Protein AF-A0A2D8EVT2-F1 (afdb_monomer_lite)

Secondary structure (DSSP, 8-state):
--EE-HHHHHHHTTS-HHHHHHHHHTS--TT---EEE-TTS-EEEEGGGS-HHHHHHHHHHHHHHHH--HHHHHHH-HHHIIIIIHHHHHHHHHHHHHHHHHHHHHHHHHHHHHHHHHHHHHS-GGG--GGGT-----TTS---SSSSHHHHHHHTSPPP-PPP-

Radius of gyration: 39.81 Å; chains: 1; bounding box: 66×42×107 Å

Sequence (165 aa):
MSLVQPNIIAEALGITSNALRKRRVSGNNKDNLDYIVTSSGRALYKYDSIPPDVRVIVDKITIKRKRQAHDDRMKNDFRYANSLGKYNARRKALIQKEIDKKAKELLEEQKIAKMKLNENRSGSRDNWKENNYVKWVDARTPGNYWKSYSDYEKSKKKKSTEPYY

pLDDT: mean 79.32, std 14.55, range [49.09, 97.38]

Structure (mmCIF, N/CA/C/O backbone):
data_AF-A0A2D8EVT2-F1
#
_entry.id   AF-A0A2D8EVT2-F1
#
loop_
_atom_site.group_PDB
_atom_site.id
_atom_site.type_symbol
_atom_site.label_atom_id
_atom_site.label_alt_id
_atom_site.label_comp_id
_atom_site.label_asym_id
_atom_site.label_entity_id
_atom_site.label_seq_id
_atom_site.pdbx_PDB_ins_code
_atom_site.Cartn_x
_atom_site.Cartn_y
_atom_site.Cartn_z
_atom_site.occupancy
_atom_site.B_iso_or_equiv
_atom_site.auth_seq_id
_atom_site.auth_comp_id
_atom_site.auth_asym_id
_atom_site.auth_atom_id
_atom_site.pdbx_PDB_model_num
ATOM 1 N N . MET A 1 1 ? -22.580 -14.276 6.406 1.00 62.03 1 MET A N 1
ATOM 2 C CA . MET A 1 1 ? -22.469 -13.229 7.446 1.00 62.03 1 MET A CA 1
ATOM 3 C C . MET A 1 1 ? -21.146 -12.505 7.285 1.00 62.03 1 MET A C 1
ATOM 5 O O . MET A 1 1 ? -20.106 -13.149 7.380 1.00 62.03 1 MET A O 1
ATOM 9 N N . SER A 1 2 ? -21.162 -11.201 7.009 1.00 86.31 2 SER A N 1
ATOM 10 C CA . SER A 1 2 ? -19.943 -10.386 7.032 1.00 86.31 2 SER A CA 1
ATOM 11 C C . SER A 1 2 ? -19.624 -9.980 8.474 1.00 86.31 2 SER A C 1
ATOM 13 O O . SER A 1 2 ? -20.501 -9.577 9.243 1.00 86.31 2 SER A O 1
ATOM 15 N N . LEU A 1 3 ? -18.358 -10.144 8.860 1.00 90.69 3 LEU A N 1
ATOM 16 C CA . LEU A 1 3 ? -17.880 -9.879 10.213 1.00 90.69 3 LEU A CA 1
ATOM 17 C C . LEU A 1 3 ? -16.988 -8.641 10.234 1.00 90.69 3 LEU A C 1
ATOM 19 O O . LEU A 1 3 ? -16.092 -8.488 9.402 1.00 90.69 3 LEU A O 1
ATOM 23 N N . VAL A 1 4 ? -17.210 -7.779 11.221 1.00 90.19 4 VAL A N 1
ATOM 24 C CA . VAL A 1 4 ? -16.481 -6.525 11.408 1.00 90.19 4 VAL A CA 1
ATOM 25 C C . VAL A 1 4 ? -15.577 -6.628 12.630 1.00 90.19 4 VAL A C 1
ATOM 27 O O . VAL A 1 4 ? -15.952 -7.145 13.686 1.00 90.19 4 VAL A O 1
ATOM 30 N N . GLN A 1 5 ? -14.356 -6.116 12.487 1.00 91.44 5 GLN A N 1
ATOM 31 C CA . GLN A 1 5 ? -13.382 -6.095 13.571 1.00 91.44 5 GLN A CA 1
ATOM 32 C C . GLN A 1 5 ? -13.781 -5.100 14.674 1.00 91.44 5 GLN A C 1
ATOM 34 O O . GLN A 1 5 ? -14.269 -4.007 14.375 1.00 91.44 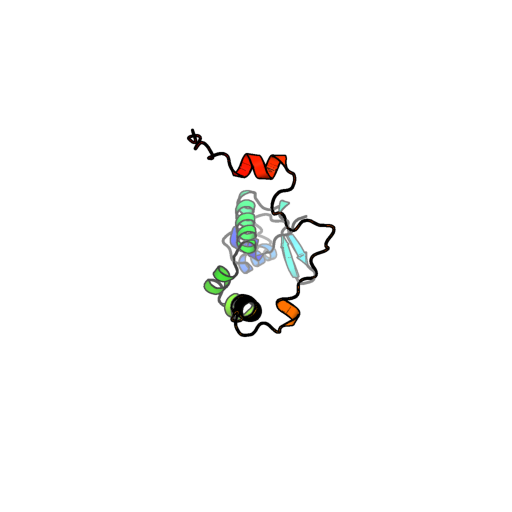5 GLN A O 1
ATOM 39 N N . PRO A 1 6 ? -13.474 -5.402 15.950 1.00 90.81 6 PRO A N 1
ATOM 40 C CA . PRO A 1 6 ? -13.870 -4.565 17.083 1.00 90.81 6 PRO A CA 1
ATOM 41 C C . PRO A 1 6 ? -13.245 -3.166 17.040 1.00 90.81 6 PRO A C 1
ATOM 43 O O . PRO A 1 6 ? -13.873 -2.210 17.475 1.00 90.81 6 PRO A O 1
ATOM 46 N N . ASN A 1 7 ? -12.037 -3.020 16.485 1.00 91.00 7 ASN A N 1
ATOM 47 C CA . ASN A 1 7 ? -11.392 -1.710 16.351 1.00 91.00 7 ASN A CA 1
ATOM 48 C C . ASN A 1 7 ? -12.138 -0.793 15.372 1.00 91.00 7 ASN A C 1
ATOM 50 O O . ASN A 1 7 ? -12.211 0.404 15.617 1.00 91.00 7 ASN A O 1
ATOM 54 N N . ILE A 1 8 ? -12.693 -1.348 14.288 1.00 91.38 8 ILE A N 1
ATOM 55 C CA . ILE A 1 8 ? -13.450 -0.577 13.289 1.00 91.38 8 ILE A CA 1
ATOM 56 C C . ILE A 1 8 ? -14.765 -0.090 13.901 1.00 91.38 8 ILE A C 1
ATOM 58 O O . ILE A 1 8 ? -15.135 1.064 13.724 1.00 91.38 8 ILE A O 1
ATOM 62 N N . ILE A 1 9 ? -15.443 -0.950 14.665 1.00 91.06 9 ILE A N 1
ATOM 63 C CA . ILE A 1 9 ? -16.686 -0.576 15.350 1.00 91.06 9 ILE A CA 1
ATOM 64 C C . ILE A 1 9 ? -16.440 0.445 16.450 1.00 91.06 9 ILE A C 1
ATOM 66 O O . ILE A 1 9 ? -17.195 1.402 16.564 1.00 91.06 9 ILE A O 1
ATOM 70 N N . ALA A 1 10 ? -15.386 0.265 17.245 1.00 91.12 10 ALA A N 1
ATOM 71 C CA . ALA A 1 10 ? -15.044 1.212 18.296 1.00 91.12 10 ALA A CA 1
ATOM 72 C C . ALA A 1 10 ? -14.816 2.617 17.717 1.00 91.12 10 ALA A C 1
ATOM 74 O O . ALA A 1 10 ? -15.388 3.584 18.206 1.00 91.12 10 ALA A O 1
ATOM 75 N N . GLU A 1 11 ? -14.065 2.703 16.618 1.00 91.19 11 GLU A N 1
ATOM 76 C CA . GLU A 1 11 ? -13.831 3.951 15.893 1.00 91.19 11 GLU A CA 1
ATOM 77 C C . GLU A 1 11 ? -15.122 4.545 15.315 1.00 91.19 11 GLU A C 1
ATOM 79 O O . GLU A 1 11 ? -15.351 5.741 15.461 1.00 91.19 11 GLU A O 1
ATOM 84 N N . ALA A 1 12 ? -15.997 3.721 14.730 1.00 91.38 12 ALA A N 1
ATOM 85 C CA . ALA A 1 12 ? -17.279 4.181 14.195 1.00 91.38 12 ALA A CA 1
ATOM 86 C C . ALA A 1 12 ? -18.233 4.714 15.280 1.00 91.38 12 ALA A C 1
ATOM 88 O O . ALA A 1 12 ? -18.988 5.647 15.029 1.00 91.38 12 ALA A O 1
ATOM 89 N N . LEU A 1 13 ? -18.170 4.149 16.488 1.00 89.25 13 LEU A N 1
ATOM 90 C CA . LEU A 1 13 ? -18.922 4.598 17.664 1.00 89.25 13 LEU A CA 1
ATOM 91 C C . LEU A 1 13 ? -18.229 5.740 18.430 1.00 89.25 13 LEU A C 1
ATOM 93 O O . LEU A 1 13 ? -18.759 6.199 19.441 1.00 89.25 13 LEU A O 1
ATOM 97 N N . GLY A 1 14 ? -17.035 6.171 18.009 1.00 89.56 14 GLY A N 1
ATOM 98 C CA . GLY A 1 14 ? -16.261 7.204 18.703 1.00 89.56 14 GLY A CA 1
ATOM 99 C C . GLY A 1 14 ? -15.757 6.790 20.092 1.00 89.56 14 GLY A C 1
ATOM 100 O O . GLY A 1 14 ? -15.502 7.643 20.938 1.00 89.56 14 GLY A O 1
ATOM 101 N N . ILE A 1 15 ? -15.617 5.488 20.357 1.00 90.94 15 ILE A N 1
ATOM 102 C CA . ILE A 1 15 ? -15.143 4.945 21.637 1.00 90.94 15 ILE A CA 1
ATOM 103 C C . ILE A 1 15 ? -13.837 4.168 21.469 1.00 90.94 15 ILE A C 1
ATOM 105 O O . ILE A 1 15 ? -13.437 3.773 20.377 1.00 90.94 15 ILE A O 1
ATOM 109 N N . THR A 1 16 ? -13.158 3.885 22.580 1.00 90.88 16 THR A N 1
ATOM 110 C CA . THR A 1 16 ? -11.987 3.002 22.550 1.00 90.88 16 THR A CA 1
ATOM 111 C C . THR A 1 16 ? -12.406 1.535 22.435 1.00 90.88 16 THR A C 1
ATOM 113 O O . THR A 1 16 ? -13.453 1.119 22.938 1.00 90.88 16 THR A O 1
ATOM 116 N N . SER A 1 17 ? -11.557 0.700 21.832 1.00 89.56 17 SER A N 1
ATOM 117 C CA . SER A 1 17 ? -11.800 -0.748 21.742 1.00 89.56 17 SER A CA 1
ATOM 118 C C . SER A 1 17 ? -11.906 -1.419 23.119 1.00 89.56 17 SER A C 1
ATOM 120 O O . SER A 1 17 ? -12.648 -2.390 23.282 1.00 89.56 17 SER A O 1
ATOM 122 N N . ASN A 1 18 ? -11.228 -0.873 24.136 1.00 90.69 18 ASN A N 1
ATOM 123 C CA . ASN A 1 18 ? -11.365 -1.321 25.520 1.00 90.69 18 ASN A CA 1
ATOM 124 C C . ASN A 1 18 ? -12.726 -0.930 26.119 1.00 90.69 18 ASN A C 1
ATOM 126 O O . ASN A 1 18 ? -13.355 -1.755 26.778 1.00 90.69 18 ASN A O 1
ATOM 130 N N . ALA A 1 19 ? -13.225 0.282 25.852 1.00 89.69 19 ALA A N 1
ATOM 131 C CA . ALA A 1 19 ? -14.575 0.679 26.258 1.00 89.69 19 ALA A CA 1
ATOM 132 C C . ALA A 1 19 ? -15.638 -0.219 25.607 1.00 89.69 19 ALA A C 1
ATOM 134 O O . ALA A 1 19 ? -16.528 -0.711 26.298 1.00 89.69 19 ALA A O 1
ATOM 135 N N . LEU A 1 20 ? -15.489 -0.525 24.314 1.00 90.06 20 LEU A N 1
ATOM 136 C CA . LEU A 1 20 ? -16.356 -1.467 23.604 1.00 90.06 20 LEU A CA 1
ATOM 137 C C . LEU A 1 20 ? -16.315 -2.873 24.237 1.00 90.06 20 LEU A C 1
ATOM 139 O O . LEU A 1 20 ? -17.353 -3.500 24.437 1.00 90.06 20 LEU A O 1
ATOM 143 N N . ARG A 1 21 ? -15.126 -3.363 24.621 1.00 89.12 21 ARG A N 1
ATOM 144 C CA . ARG A 1 21 ? -14.980 -4.632 25.358 1.00 89.12 21 ARG A CA 1
ATOM 145 C C . ARG A 1 21 ? -15.676 -4.583 26.719 1.00 89.12 21 ARG A C 1
ATOM 147 O O . ARG A 1 21 ? -16.361 -5.541 27.064 1.00 89.12 21 ARG A O 1
ATOM 154 N N . LYS A 1 22 ? -15.503 -3.501 27.481 1.00 89.06 22 LYS A N 1
ATOM 155 C CA . LYS A 1 22 ? -16.136 -3.326 28.795 1.00 89.06 22 LYS A CA 1
ATOM 156 C C . LYS A 1 22 ? -17.660 -3.291 28.692 1.00 89.06 22 LYS A C 1
ATOM 158 O O . LYS A 1 22 ? -18.297 -3.937 29.510 1.00 89.06 22 LYS A O 1
ATOM 163 N N . ARG A 1 23 ? -18.236 -2.637 27.673 1.00 87.94 23 ARG A N 1
ATOM 164 C CA . ARG A 1 23 ? -19.692 -2.648 27.419 1.00 87.94 23 ARG A CA 1
ATOM 165 C C . ARG A 1 23 ? -20.233 -4.067 27.248 1.00 87.94 23 ARG A C 1
ATOM 167 O O . ARG A 1 23 ? -21.198 -4.421 27.913 1.00 87.94 23 ARG A O 1
ATOM 174 N N . ARG A 1 24 ? -19.539 -4.900 26.460 1.00 86.06 24 ARG A N 1
ATOM 175 C CA . ARG A 1 24 ? -19.905 -6.317 26.297 1.00 86.06 24 ARG A CA 1
ATOM 176 C C . ARG A 1 24 ? -19.839 -7.095 27.609 1.00 86.06 24 ARG A C 1
ATOM 178 O O . ARG A 1 24 ? -20.781 -7.795 27.944 1.00 86.06 24 ARG A O 1
ATOM 185 N N . VAL A 1 25 ? -18.720 -6.996 28.335 1.00 85.81 25 VAL A N 1
ATOM 186 C CA . VAL A 1 25 ? -18.497 -7.774 29.572 1.00 85.81 25 VAL A CA 1
ATOM 187 C C . VAL A 1 25 ? -19.432 -7.324 30.694 1.00 85.81 25 VAL A C 1
ATOM 189 O O . VAL A 1 25 ? -19.900 -8.145 31.468 1.00 85.81 25 VAL A O 1
ATOM 192 N N . SER A 1 26 ? -19.724 -6.026 30.764 1.00 83.75 26 SER A N 1
ATOM 193 C CA . SER A 1 26 ? -20.618 -5.438 31.761 1.00 83.75 26 SER A CA 1
ATOM 194 C C . SER A 1 26 ? -22.096 -5.770 31.524 1.00 83.75 26 SER A C 1
ATOM 196 O O . SER A 1 26 ? -22.912 -5.397 32.359 1.00 83.75 26 SER A O 1
ATOM 198 N N . GLY A 1 27 ? -22.472 -6.359 30.383 1.00 72.50 27 GLY A N 1
ATOM 199 C CA . GLY A 1 27 ? -23.874 -6.603 30.011 1.00 72.50 27 GLY A CA 1
ATOM 200 C C . GLY A 1 27 ? -24.662 -5.352 29.591 1.00 72.50 27 GLY A C 1
ATOM 201 O O . GLY A 1 27 ? -25.704 -5.472 28.957 1.00 72.50 27 GLY A O 1
ATOM 202 N N . ASN A 1 28 ? -24.138 -4.147 29.841 1.00 71.56 28 ASN A N 1
ATOM 203 C CA . ASN A 1 28 ? -24.720 -2.867 29.424 1.00 71.56 28 ASN A CA 1
ATOM 204 C C . ASN A 1 28 ? -24.405 -2.548 27.949 1.00 71.56 28 ASN A C 1
ATOM 206 O O . ASN A 1 28 ? -23.778 -1.535 27.618 1.00 71.56 28 ASN A O 1
ATOM 210 N N . ASN A 1 29 ? -24.838 -3.425 27.042 1.00 69.44 29 ASN A N 1
ATOM 211 C CA . ASN A 1 29 ? -24.756 -3.201 25.600 1.00 69.44 29 ASN A CA 1
ATOM 212 C C . ASN A 1 29 ? -25.862 -2.242 25.145 1.00 69.44 29 ASN A C 1
ATOM 214 O O . ASN A 1 29 ? -26.872 -2.653 24.584 1.00 69.44 29 ASN A O 1
ATOM 218 N N . LYS A 1 30 ? -25.634 -0.939 25.340 1.00 69.75 30 LYS A N 1
ATOM 219 C CA . LYS A 1 30 ? -26.546 0.126 24.883 1.00 69.75 30 LYS A CA 1
ATOM 220 C C . LYS A 1 30 ? -26.854 0.053 23.377 1.00 69.75 30 LYS A C 1
ATOM 222 O O . LYS A 1 30 ? -27.928 0.451 22.952 1.00 69.75 30 LYS A O 1
ATOM 227 N N . ASP A 1 31 ? -25.915 -0.483 22.600 1.00 68.81 31 ASP A N 1
ATOM 228 C CA . ASP A 1 31 ? -25.946 -0.490 21.135 1.00 68.81 31 ASP A CA 1
ATOM 229 C C . ASP A 1 31 ? -26.552 -1.786 20.540 1.00 68.81 31 ASP A C 1
ATOM 231 O O . ASP A 1 31 ? -26.647 -1.905 19.323 1.00 68.81 31 ASP A O 1
ATOM 235 N N . ASN A 1 32 ? -26.923 -2.765 21.384 1.00 76.25 32 ASN A N 1
ATOM 236 C CA . ASN A 1 32 ? -27.509 -4.071 21.026 1.00 76.25 32 ASN A CA 1
ATOM 237 C C . ASN A 1 32 ? -26.861 -4.774 19.809 1.00 76.25 32 ASN A C 1
ATOM 239 O O . ASN A 1 32 ? -27.533 -5.275 18.910 1.00 76.25 32 ASN A O 1
ATOM 243 N N . LEU A 1 33 ? -25.526 -4.766 19.755 1.00 83.81 33 LEU A N 1
ATOM 244 C CA . LEU A 1 33 ? -24.761 -5.313 18.636 1.00 83.81 33 LEU A CA 1
ATOM 245 C C . LEU A 1 33 ? -24.533 -6.819 18.799 1.00 83.81 33 LEU A C 1
ATOM 247 O O . LEU A 1 33 ? -23.908 -7.237 19.778 1.00 83.81 33 LEU A O 1
ATOM 251 N N . ASP A 1 34 ? -24.906 -7.613 17.794 1.00 87.44 34 ASP A N 1
ATOM 252 C CA . ASP A 1 34 ? -24.557 -9.032 17.753 1.00 87.44 34 ASP A CA 1
ATOM 253 C C . ASP A 1 34 ? -23.061 -9.231 17.504 1.00 87.44 34 ASP A C 1
ATOM 255 O O . ASP A 1 34 ? -22.454 -8.636 16.603 1.00 87.44 34 ASP A O 1
ATOM 259 N N . TYR A 1 35 ? -22.467 -10.157 18.254 1.00 88.88 35 TYR A N 1
ATOM 260 C CA . TYR A 1 35 ? -21.080 -10.560 18.075 1.00 88.88 35 TYR A CA 1
ATOM 261 C C . TYR A 1 35 ? -20.884 -12.066 18.234 1.00 88.88 35 TYR A C 1
ATOM 263 O O . TYR A 1 35 ? -21.664 -12.765 18.870 1.00 88.88 35 TYR A O 1
ATOM 271 N N . ILE A 1 36 ? -19.794 -12.551 17.653 1.00 89.50 36 ILE A N 1
ATOM 272 C CA . ILE A 1 36 ? -19.279 -13.908 17.783 1.00 89.50 36 ILE A CA 1
ATOM 273 C C . ILE A 1 36 ? -17.887 -13.793 18.394 1.00 89.50 36 ILE A C 1
ATOM 275 O O . ILE A 1 36 ? -17.073 -12.976 17.959 1.00 89.50 36 ILE A O 1
ATOM 279 N N . VAL A 1 37 ? -17.603 -14.595 19.414 1.00 87.81 37 VAL A N 1
ATOM 280 C CA . VAL A 1 37 ? -16.272 -14.664 20.023 1.00 87.81 37 VAL A CA 1
ATOM 281 C C . VAL A 1 37 ? -15.511 -15.816 19.381 1.00 87.81 37 VAL A C 1
ATOM 283 O O . VAL A 1 37 ? -15.983 -16.948 19.374 1.00 87.81 37 VAL A O 1
ATOM 286 N N . THR A 1 38 ? -14.343 -15.533 18.807 1.00 87.94 38 THR A N 1
ATOM 287 C CA . THR A 1 38 ? -13.454 -16.573 18.278 1.00 87.94 38 THR A CA 1
ATOM 288 C C . THR A 1 38 ? -12.800 -17.358 19.413 1.00 87.94 38 THR A C 1
ATOM 290 O O . THR A 1 38 ? -12.694 -16.867 20.536 1.00 87.94 38 THR A O 1
ATOM 293 N N . SER A 1 39 ? -12.256 -18.538 19.109 1.00 84.50 39 SER A N 1
ATOM 294 C CA . SER A 1 39 ? -11.481 -19.358 20.060 1.00 84.50 39 SER A CA 1
ATOM 295 C C . SER A 1 39 ? -10.323 -18.602 20.729 1.00 84.50 39 SER A C 1
ATOM 297 O O . SER A 1 39 ? -9.963 -18.881 21.864 1.00 84.50 39 SER A O 1
ATOM 299 N N . SER A 1 40 ? -9.778 -17.587 20.057 1.00 82.56 40 SER A N 1
ATOM 300 C CA . SER A 1 40 ? -8.747 -16.675 20.572 1.00 82.56 40 SER A CA 1
ATOM 301 C C . SER A 1 40 ? -9.267 -15.554 21.489 1.00 82.56 40 SER A C 1
ATOM 303 O O . SER A 1 40 ? -8.510 -14.651 21.844 1.00 82.56 40 SER A O 1
ATOM 305 N N . GLY A 1 41 ? -10.558 -15.546 21.832 1.00 81.69 41 GLY A N 1
ATOM 306 C CA . GLY A 1 41 ? -11.182 -14.536 22.694 1.00 81.69 41 GLY A CA 1
ATOM 307 C C . GLY A 1 41 ? -11.448 -13.186 22.016 1.00 81.69 41 GLY A C 1
ATOM 308 O O . GLY A 1 41 ? -11.813 -12.211 22.680 1.00 81.69 41 GLY A O 1
ATOM 309 N N . ARG A 1 42 ? -11.275 -13.084 20.690 1.00 84.25 42 ARG A N 1
ATOM 310 C CA . ARG A 1 42 ? -11.596 -11.869 19.928 1.00 84.25 42 ARG A CA 1
ATOM 311 C C . ARG A 1 42 ? -13.070 -11.868 19.541 1.00 84.25 42 ARG A C 1
ATOM 313 O O . ARG A 1 42 ? -13.547 -12.773 18.872 1.00 84.25 42 ARG A O 1
ATOM 320 N N . ALA A 1 43 ? -13.781 -10.813 19.917 1.00 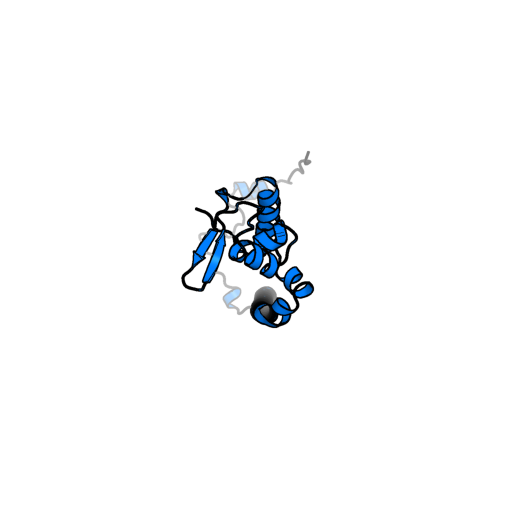88.62 43 ALA A N 1
ATOM 321 C CA . ALA A 1 43 ? -15.163 -10.617 19.497 1.00 88.62 43 ALA A CA 1
ATOM 322 C C . ALA A 1 43 ? -15.221 -9.903 18.142 1.00 88.62 43 ALA A C 1
ATOM 324 O O . ALA A 1 43 ? -14.696 -8.795 17.993 1.00 88.62 43 ALA A O 1
ATOM 325 N N . LEU A 1 44 ? -15.869 -10.550 17.182 1.00 92.06 44 LEU A N 1
ATOM 326 C CA . LEU A 1 44 ? -16.189 -10.046 15.855 1.00 92.06 44 LEU A CA 1
ATOM 327 C C . LEU A 1 44 ? -17.681 -9.760 15.788 1.00 92.06 44 LEU A C 1
ATOM 329 O O . LEU A 1 44 ? -18.478 -10.546 16.282 1.00 92.06 44 LEU A O 1
ATOM 333 N N . TYR A 1 45 ? -18.064 -8.658 15.168 1.00 91.38 45 TYR A N 1
ATOM 334 C CA . TYR A 1 45 ? -19.456 -8.220 15.148 1.00 91.38 45 TYR A CA 1
ATOM 335 C C . TYR A 1 45 ? -20.115 -8.533 13.817 1.00 91.38 45 TYR A C 1
ATOM 337 O O . TYR A 1 45 ? -19.466 -8.423 12.774 1.00 91.38 45 TYR A O 1
ATOM 345 N N . LYS A 1 46 ? -21.396 -8.900 13.838 1.00 91.94 46 LYS A N 1
ATOM 346 C CA . LYS A 1 46 ? -22.159 -9.105 12.604 1.00 91.94 46 LYS A CA 1
ATOM 347 C C . LYS A 1 46 ? -22.445 -7.745 11.984 1.00 91.94 46 LYS A C 1
ATOM 349 O O . LYS A 1 46 ? -22.979 -6.870 12.650 1.00 91.94 46 LYS A O 1
ATOM 354 N N . TYR A 1 47 ? -22.109 -7.557 10.714 1.00 90.38 47 TYR A N 1
ATOM 355 C CA . TYR A 1 47 ? -22.403 -6.298 10.024 1.00 90.38 47 TYR A CA 1
ATOM 356 C C . TYR A 1 47 ? -23.915 -6.028 9.959 1.00 90.38 47 TYR A C 1
ATOM 358 O O . TYR A 1 47 ? -24.361 -4.904 10.171 1.00 90.38 47 TYR A O 1
ATOM 366 N N . ASP A 1 48 ? -24.705 -7.087 9.764 1.00 88.44 48 ASP A N 1
ATOM 367 C CA . ASP A 1 48 ? -26.159 -7.019 9.585 1.00 88.44 48 ASP A CA 1
ATOM 368 C C . ASP A 1 48 ? -26.935 -6.624 10.850 1.00 88.44 48 ASP A C 1
ATOM 370 O O . ASP A 1 48 ? -28.101 -6.254 10.746 1.00 88.44 48 ASP A O 1
ATOM 374 N N . SER A 1 49 ? -26.305 -6.643 12.027 1.00 87.88 49 SER A N 1
ATOM 375 C CA . SER A 1 49 ? -26.908 -6.165 13.278 1.00 87.88 49 SER A CA 1
ATOM 376 C C . SER A 1 49 ? -26.519 -4.726 13.626 1.00 87.88 49 SER A C 1
ATOM 378 O O . SER A 1 49 ? -27.001 -4.181 14.611 1.00 87.88 49 SER A O 1
ATOM 380 N N . ILE A 1 50 ? -25.598 -4.109 12.878 1.00 87.81 50 ILE A N 1
ATOM 381 C CA . ILE A 1 50 ? -25.117 -2.754 13.176 1.00 87.81 50 ILE A CA 1
ATOM 382 C C . ILE A 1 50 ? -26.183 -1.736 12.735 1.00 87.81 50 ILE A C 1
ATOM 384 O O . ILE A 1 50 ? -26.759 -1.917 11.657 1.00 87.81 50 ILE A O 1
ATOM 388 N N . PRO A 1 51 ? -26.427 -0.651 13.492 1.00 89.38 51 PRO A N 1
ATOM 389 C CA . PRO A 1 51 ? -27.298 0.438 13.056 1.00 89.38 51 PRO A CA 1
ATOM 390 C C . PRO A 1 51 ? -26.855 1.042 11.708 1.00 89.38 51 PRO A C 1
ATOM 392 O O . PRO A 1 51 ? -25.646 1.178 11.485 1.00 89.38 51 PRO A O 1
ATOM 395 N N . PRO A 1 52 ? -27.785 1.439 10.817 1.00 89.88 52 PRO A N 1
ATOM 396 C CA . PRO A 1 52 ? -27.450 1.981 9.495 1.00 89.88 52 PRO A CA 1
ATOM 397 C C . PRO A 1 52 ? -26.456 3.151 9.540 1.00 89.88 52 PRO A C 1
ATOM 399 O O . PRO A 1 52 ? -25.493 3.167 8.774 1.00 89.88 52 PRO A O 1
ATOM 402 N N . ASP A 1 53 ? -26.617 4.066 10.497 1.00 89.31 53 ASP A N 1
ATOM 403 C CA . ASP A 1 53 ? -25.745 5.239 10.654 1.00 89.31 53 ASP A CA 1
ATOM 404 C C . ASP A 1 53 ? -24.286 4.845 10.918 1.00 89.31 53 ASP A C 1
ATOM 406 O O . ASP A 1 53 ? -23.347 5.382 10.326 1.00 89.31 53 ASP A O 1
ATOM 410 N N . VAL A 1 54 ? -24.090 3.836 11.769 1.00 89.50 54 VAL A N 1
ATOM 411 C CA . VAL A 1 54 ? -22.766 3.312 12.114 1.00 89.50 54 VAL A CA 1
ATOM 412 C C . VAL A 1 54 ? -22.184 2.522 10.940 1.00 89.50 54 VAL A C 1
ATOM 414 O O . VAL A 1 54 ? -20.979 2.606 10.699 1.00 89.50 54 VAL A O 1
ATOM 417 N N . ARG A 1 55 ? -23.007 1.811 10.150 1.00 90.44 55 ARG A N 1
ATOM 418 C CA . ARG A 1 55 ? -22.540 1.088 8.950 1.00 90.44 55 ARG A CA 1
ATOM 419 C C . ARG A 1 55 ? -21.905 2.012 7.926 1.00 90.44 55 ARG A C 1
ATOM 421 O O . ARG A 1 55 ? -20.826 1.696 7.438 1.00 90.44 55 ARG A O 1
ATOM 428 N N . VAL A 1 56 ? -22.507 3.173 7.662 1.00 91.19 56 VAL A N 1
ATOM 429 C CA . VAL A 1 56 ? -21.941 4.162 6.728 1.00 91.19 56 VAL A CA 1
ATOM 430 C C . VAL A 1 56 ? -20.525 4.561 7.153 1.00 91.19 56 VAL A C 1
ATOM 432 O O . VAL A 1 56 ? -19.626 4.689 6.319 1.00 91.19 56 VAL A O 1
ATOM 435 N N . ILE A 1 57 ? -20.299 4.739 8.456 1.00 91.12 57 ILE A N 1
ATOM 436 C CA . ILE A 1 57 ? -18.984 5.090 9.001 1.00 91.12 57 ILE A CA 1
ATOM 437 C C . ILE A 1 57 ? -18.024 3.897 8.917 1.00 91.12 57 ILE A C 1
ATOM 439 O O . ILE A 1 57 ? -16.884 4.059 8.480 1.00 91.12 57 ILE A O 1
ATOM 443 N N . VAL A 1 58 ? -18.483 2.693 9.269 1.00 89.38 58 VAL A N 1
ATOM 444 C CA . VAL A 1 58 ? -17.715 1.446 9.137 1.00 89.38 58 VAL A CA 1
ATOM 445 C C . VAL A 1 58 ? -17.257 1.253 7.694 1.00 89.38 58 VAL A C 1
ATOM 447 O O . VAL A 1 58 ? -16.072 1.014 7.464 1.00 89.38 58 VAL A O 1
ATOM 450 N N . ASP A 1 59 ? -18.137 1.423 6.713 1.00 89.56 59 ASP A N 1
ATOM 451 C CA . ASP A 1 59 ? -17.798 1.284 5.299 1.00 89.56 59 ASP A CA 1
ATOM 452 C C . ASP A 1 59 ? -16.788 2.340 4.870 1.00 89.56 59 ASP A C 1
ATOM 454 O O . ASP A 1 59 ? -15.782 2.002 4.247 1.00 89.56 59 ASP A O 1
ATOM 458 N N . LYS A 1 60 ? -16.969 3.600 5.285 1.00 87.94 60 LYS A N 1
ATOM 459 C CA . LYS A 1 60 ? -15.985 4.668 5.043 1.00 87.94 60 LYS A CA 1
ATOM 460 C C . LYS A 1 60 ? -14.611 4.310 5.610 1.00 87.94 60 LYS A C 1
ATOM 462 O O . LYS A 1 60 ? -13.619 4.422 4.889 1.00 87.94 60 LYS A O 1
ATOM 467 N N . ILE A 1 61 ? -14.529 3.840 6.857 1.00 86.19 61 ILE A N 1
ATOM 468 C CA . ILE A 1 61 ? -13.267 3.419 7.493 1.00 86.19 61 ILE A CA 1
ATOM 469 C C . ILE A 1 61 ? -12.649 2.249 6.721 1.00 86.19 61 ILE A C 1
ATOM 471 O O . ILE A 1 61 ? -11.450 2.246 6.424 1.00 86.19 61 ILE A O 1
ATOM 475 N N . THR A 1 62 ? -13.465 1.260 6.361 1.00 83.44 62 THR A N 1
ATOM 476 C CA . THR A 1 62 ? -13.014 0.029 5.704 1.00 83.44 62 THR A CA 1
ATOM 477 C C . THR A 1 62 ? -12.525 0.306 4.280 1.00 83.44 62 THR A C 1
ATOM 479 O O . THR A 1 62 ? -11.469 -0.188 3.881 1.00 83.44 62 THR A O 1
ATOM 482 N N . ILE A 1 63 ? -13.236 1.150 3.528 1.00 77.62 63 ILE A N 1
ATOM 483 C CA . ILE A 1 63 ? -12.856 1.614 2.188 1.00 77.62 63 ILE A CA 1
ATOM 484 C C . ILE A 1 63 ? -11.588 2.471 2.264 1.00 77.62 63 ILE A C 1
ATOM 486 O O . ILE A 1 63 ? -10.642 2.215 1.516 1.00 77.62 63 ILE A O 1
ATOM 490 N N . LYS A 1 64 ? -11.520 3.439 3.192 1.00 73.06 64 LYS A N 1
ATOM 491 C CA . LYS A 1 64 ? -10.352 4.317 3.373 1.00 73.06 64 LYS A CA 1
ATOM 492 C C . LYS A 1 64 ? -9.091 3.505 3.665 1.00 73.06 64 LYS A C 1
ATOM 494 O O . LYS A 1 64 ? -8.079 3.699 3.000 1.00 73.06 64 LYS A O 1
ATOM 499 N N . ARG A 1 65 ? -9.159 2.537 4.585 1.00 71.56 65 ARG A N 1
ATOM 500 C CA . ARG A 1 65 ? -8.022 1.659 4.920 1.00 71.56 65 ARG A CA 1
ATOM 501 C C . ARG A 1 65 ? -7.570 0.782 3.752 1.00 71.56 65 ARG A C 1
ATOM 503 O O . ARG A 1 65 ? -6.373 0.561 3.591 1.00 71.56 65 ARG A O 1
ATOM 510 N N . LYS A 1 66 ? -8.499 0.300 2.921 1.00 69.56 66 LYS A N 1
ATOM 511 C CA . LYS A 1 66 ? -8.166 -0.503 1.731 1.00 69.56 66 LYS A CA 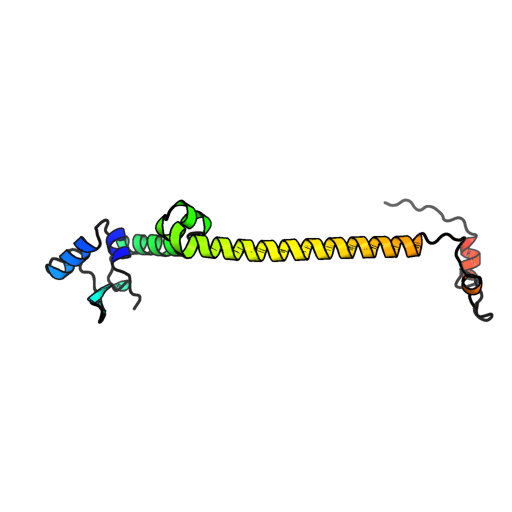1
ATOM 512 C C . LYS A 1 66 ? -7.527 0.325 0.611 1.00 69.56 66 LYS A C 1
ATOM 514 O O . LYS A 1 66 ? -6.720 -0.216 -0.136 1.00 69.56 66 LYS A O 1
ATOM 519 N N . ARG A 1 67 ? -7.863 1.615 0.500 1.00 72.81 67 ARG A N 1
ATOM 520 C CA . ARG A 1 67 ? -7.430 2.492 -0.605 1.00 72.81 67 ARG A CA 1
ATOM 521 C C . ARG A 1 67 ? -6.195 3.348 -0.320 1.00 72.81 67 ARG A C 1
ATOM 523 O O . ARG A 1 67 ? -5.762 4.070 -1.209 1.00 72.81 67 ARG A O 1
ATOM 530 N N . GLN A 1 68 ? -5.611 3.291 0.876 1.00 78.38 68 GLN A N 1
ATOM 531 C CA . GLN A 1 68 ? -4.432 4.106 1.175 1.00 78.38 68 GLN A CA 1
ATOM 532 C C . GLN A 1 68 ? -3.226 3.703 0.316 1.00 78.38 68 GLN A C 1
ATOM 534 O O . GLN A 1 68 ? -2.752 2.558 0.383 1.00 78.38 68 GLN A O 1
ATOM 539 N N . ALA A 1 69 ? -2.703 4.668 -0.443 1.00 82.88 69 ALA A N 1
ATOM 540 C CA . ALA A 1 69 ? -1.492 4.508 -1.231 1.00 82.88 69 ALA A CA 1
ATOM 541 C C . ALA A 1 69 ? -0.284 4.191 -0.334 1.00 82.88 69 ALA A C 1
ATOM 543 O O . ALA A 1 69 ? -0.268 4.468 0.870 1.00 82.88 69 ALA A O 1
ATOM 544 N N . HIS A 1 70 ? 0.737 3.572 -0.927 1.00 82.62 70 HIS A N 1
ATOM 545 C CA . HIS A 1 70 ? 1.973 3.238 -0.219 1.00 82.62 70 HIS A CA 1
ATOM 546 C C . HIS A 1 70 ? 2.664 4.491 0.333 1.00 82.62 70 HIS A C 1
ATOM 548 O O . HIS A 1 70 ? 3.073 4.497 1.493 1.00 82.62 70 HIS A O 1
ATOM 554 N N . ASP A 1 71 ? 2.730 5.550 -0.473 1.00 84.31 71 ASP A N 1
ATOM 555 C CA . ASP A 1 71 ? 3.441 6.782 -0.129 1.00 84.31 71 ASP A CA 1
ATOM 556 C C . ASP A 1 71 ? 2.725 7.553 0.989 1.00 84.31 71 ASP A C 1
ATOM 558 O O . ASP A 1 71 ? 3.365 8.059 1.910 1.00 84.31 71 ASP A O 1
ATOM 562 N N . ASP A 1 72 ? 1.391 7.545 0.993 1.00 85.62 72 ASP A N 1
ATOM 563 C CA . ASP A 1 72 ? 0.601 8.147 2.071 1.00 85.62 72 ASP A CA 1
ATOM 564 C C . ASP A 1 72 ? 0.781 7.402 3.396 1.00 85.62 72 ASP A C 1
ATOM 566 O O . ASP A 1 72 ? 0.885 8.024 4.454 1.00 85.62 72 ASP A O 1
ATOM 570 N N . ARG A 1 73 ? 0.863 6.064 3.361 1.00 84.00 73 ARG A N 1
ATOM 571 C CA . ARG A 1 73 ? 1.157 5.268 4.564 1.00 84.00 73 ARG A CA 1
ATOM 572 C C . ARG A 1 73 ? 2.590 5.452 5.044 1.00 84.00 73 ARG A C 1
ATOM 574 O O . ARG A 1 73 ? 2.820 5.427 6.247 1.00 84.00 73 ARG A O 1
ATOM 581 N N . MET A 1 74 ? 3.546 5.661 4.137 1.00 85.00 74 MET A N 1
ATOM 582 C CA . MET A 1 74 ? 4.929 5.985 4.506 1.00 85.00 74 MET A CA 1
ATOM 583 C C . MET A 1 74 ? 5.016 7.294 5.302 1.00 85.00 74 MET A C 1
ATOM 585 O O . MET A 1 74 ? 5.847 7.386 6.200 1.00 85.00 74 MET A O 1
ATOM 589 N N . LYS A 1 75 ? 4.163 8.281 4.994 1.00 87.56 75 LYS A N 1
ATOM 590 C CA . LYS A 1 75 ? 4.150 9.589 5.669 1.00 87.56 75 LYS A CA 1
ATOM 591 C C . LYS A 1 75 ? 3.348 9.590 6.969 1.00 87.56 75 LYS A C 1
ATOM 593 O O . LYS A 1 75 ? 3.805 10.145 7.961 1.00 87.56 75 LYS A O 1
ATOM 598 N N . ASN A 1 76 ? 2.164 8.979 6.963 1.00 83.94 76 ASN A N 1
ATOM 599 C CA . ASN A 1 76 ? 1.202 9.124 8.059 1.00 83.94 76 ASN A CA 1
ATOM 600 C C . ASN A 1 76 ? 1.309 8.025 9.132 1.00 83.94 76 ASN A C 1
ATOM 602 O O . ASN A 1 76 ? 0.947 8.266 10.279 1.00 83.94 76 ASN A O 1
ATOM 606 N N . ASP A 1 77 ? 1.814 6.831 8.791 1.00 83.88 77 ASP A N 1
ATOM 607 C CA . ASP A 1 77 ? 1.925 5.699 9.721 1.00 83.88 77 ASP A CA 1
ATOM 608 C C . ASP A 1 77 ? 3.391 5.368 10.041 1.00 83.88 77 ASP A C 1
ATOM 610 O O . ASP A 1 77 ? 4.042 4.582 9.348 1.00 83.88 77 ASP A O 1
ATOM 614 N N . PHE A 1 78 ? 3.906 5.869 11.171 1.00 85.12 78 PHE A N 1
ATOM 615 C CA . PHE A 1 78 ? 5.283 5.598 11.623 1.00 85.12 78 PHE A CA 1
ATOM 616 C C . PHE A 1 78 ? 5.612 4.100 11.732 1.00 85.12 78 PHE A C 1
ATOM 618 O O . PHE A 1 78 ? 6.716 3.663 11.395 1.00 85.12 78 PHE A O 1
ATOM 625 N N . ARG A 1 79 ? 4.653 3.280 12.182 1.00 84.44 79 ARG A N 1
ATOM 626 C CA . ARG A 1 79 ? 4.836 1.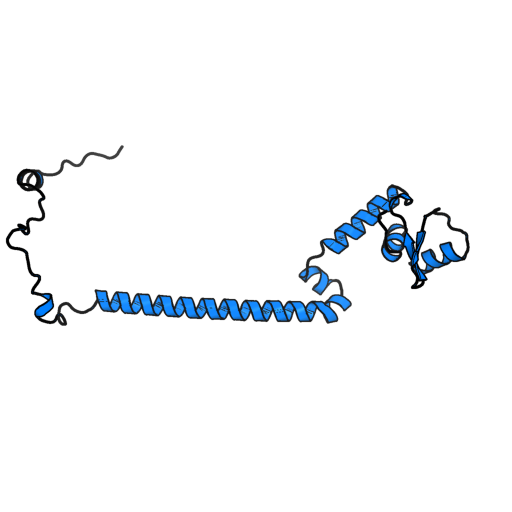822 12.296 1.00 84.44 79 ARG A CA 1
ATOM 627 C C . ARG A 1 79 ? 4.925 1.147 10.933 1.00 84.44 79 ARG A C 1
ATOM 629 O O . ARG A 1 79 ? 5.767 0.269 10.750 1.00 84.44 79 ARG A O 1
ATOM 636 N N . TYR A 1 80 ? 4.088 1.550 9.977 1.00 85.25 80 TYR A N 1
ATOM 637 C CA . TYR A 1 80 ? 4.179 1.050 8.605 1.00 85.25 80 TYR A CA 1
ATOM 638 C C . TYR A 1 80 ? 5.510 1.468 7.988 1.00 85.25 80 TYR A C 1
ATOM 640 O O . TYR A 1 80 ? 6.194 0.647 7.372 1.00 85.25 80 TYR A O 1
ATOM 648 N N . ALA A 1 81 ? 5.915 2.715 8.239 1.00 86.56 81 ALA A N 1
ATOM 649 C CA . ALA A 1 81 ? 7.144 3.259 7.709 1.00 86.56 81 ALA A CA 1
ATOM 650 C C . ALA A 1 81 ? 8.385 2.487 8.151 1.00 86.56 81 ALA A C 1
ATOM 652 O O . ALA A 1 81 ? 9.233 2.141 7.330 1.00 86.56 81 ALA A O 1
ATOM 653 N N . ASN A 1 82 ? 8.450 2.143 9.434 1.00 85.62 82 ASN A N 1
ATOM 654 C CA . ASN A 1 82 ? 9.580 1.423 10.006 1.00 85.62 82 ASN A CA 1
ATOM 655 C C . ASN A 1 82 ? 9.546 -0.099 9.818 1.00 85.62 82 ASN A C 1
ATOM 657 O O . ASN A 1 82 ? 10.543 -0.748 10.118 1.00 85.62 82 ASN A O 1
ATOM 661 N N . SER A 1 83 ? 8.450 -0.665 9.310 1.00 84.44 83 SER A N 1
ATOM 662 C CA . SER A 1 83 ? 8.323 -2.105 9.060 1.00 84.44 83 SER A CA 1
ATOM 663 C C . SER A 1 83 ? 8.290 -2.409 7.557 1.00 84.44 83 SER A C 1
ATOM 665 O O . SER A 1 83 ? 9.302 -2.305 6.862 1.00 84.44 83 SER A O 1
ATOM 667 N N . LEU A 1 84 ? 7.116 -2.756 7.032 1.00 81.44 84 LEU A N 1
ATOM 668 C CA . LEU A 1 84 ? 6.896 -3.190 5.653 1.00 81.44 84 LEU A CA 1
ATOM 669 C C . LEU A 1 84 ? 7.197 -2.091 4.627 1.00 81.44 84 LEU A C 1
ATOM 671 O O . LEU A 1 84 ? 7.574 -2.389 3.493 1.00 81.44 84 LEU A O 1
ATOM 675 N N . GLY A 1 85 ? 7.045 -0.824 5.017 1.00 86.94 85 GLY A N 1
ATOM 676 C CA . GLY A 1 85 ? 7.257 0.330 4.153 1.00 86.94 85 GLY A CA 1
ATOM 677 C C . GLY A 1 85 ? 8.671 0.382 3.570 1.00 86.94 85 GLY A C 1
ATOM 678 O O . GLY A 1 85 ? 8.839 0.339 2.352 1.00 86.94 85 GLY A O 1
ATOM 679 N N . LYS A 1 86 ? 9.692 0.374 4.439 1.00 86.81 86 LYS A N 1
ATOM 680 C CA . LYS A 1 86 ? 11.114 0.387 4.045 1.00 86.81 86 LYS A CA 1
ATOM 681 C C . LYS A 1 86 ? 11.500 -0.796 3.159 1.00 86.81 86 LYS A C 1
ATOM 683 O O . LYS A 1 86 ? 12.241 -0.617 2.194 1.00 86.81 86 LYS A O 1
ATOM 688 N N . TYR A 1 87 ? 11.004 -1.995 3.462 1.00 88.00 87 TYR A N 1
ATOM 689 C CA . TYR A 1 87 ? 11.297 -3.184 2.658 1.00 88.00 87 TYR A CA 1
ATOM 690 C C . TYR A 1 87 ? 10.731 -3.062 1.237 1.00 88.00 87 TYR A C 1
ATOM 692 O O . TYR A 1 87 ? 11.449 -3.263 0.258 1.00 88.00 87 TYR A O 1
ATOM 700 N N . ASN A 1 88 ? 9.467 -2.651 1.110 1.00 87.25 88 ASN A N 1
ATOM 701 C CA . ASN A 1 88 ? 8.834 -2.456 -0.193 1.00 87.25 88 ASN A CA 1
ATOM 702 C C . ASN A 1 88 ? 9.508 -1.344 -1.005 1.00 87.25 88 ASN A C 1
ATOM 704 O O . ASN A 1 88 ? 9.702 -1.511 -2.209 1.00 87.25 88 ASN A O 1
ATOM 708 N N . ALA A 1 89 ? 9.910 -0.248 -0.355 1.00 89.12 89 ALA A N 1
ATOM 709 C CA . ALA A 1 89 ? 10.662 0.829 -0.994 1.00 89.12 89 ALA A CA 1
ATOM 710 C C . ALA A 1 89 ? 12.011 0.331 -1.541 1.00 89.12 89 ALA A C 1
ATOM 712 O O . ALA A 1 89 ? 12.335 0.582 -2.700 1.00 89.12 89 ALA A O 1
ATOM 713 N N . ARG A 1 90 ? 12.759 -0.457 -0.753 1.00 89.50 90 ARG A N 1
ATOM 714 C CA . ARG A 1 90 ? 14.010 -1.091 -1.209 1.00 89.50 90 ARG A CA 1
ATOM 715 C C . ARG A 1 90 ? 13.779 -2.001 -2.412 1.00 89.50 90 ARG A C 1
ATOM 717 O O . ARG A 1 90 ? 14.515 -1.909 -3.388 1.00 89.50 90 ARG A O 1
ATOM 724 N N . ARG A 1 91 ? 12.742 -2.842 -2.370 1.00 91.88 91 ARG A N 1
ATOM 725 C CA . ARG A 1 91 ? 12.415 -3.759 -3.470 1.00 91.88 91 ARG A CA 1
ATOM 726 C C . ARG A 1 91 ? 12.089 -3.007 -4.762 1.00 91.88 91 ARG A C 1
ATOM 728 O O . ARG A 1 91 ? 12.627 -3.348 -5.808 1.00 91.88 91 ARG A O 1
ATOM 735 N N . LYS A 1 92 ? 11.259 -1.959 -4.687 1.00 91.19 92 LYS A N 1
ATOM 736 C CA . LYS A 1 92 ? 10.952 -1.091 -5.837 1.00 91.19 92 LYS A CA 1
ATOM 737 C C . LYS A 1 92 ? 12.209 -0.423 -6.395 1.00 91.19 92 LYS A C 1
ATOM 739 O O . LYS A 1 92 ? 12.388 -0.398 -7.605 1.00 91.19 92 LYS A O 1
ATOM 744 N N . ALA A 1 93 ? 13.088 0.071 -5.522 1.00 94.19 93 ALA A N 1
ATOM 745 C CA . ALA A 1 93 ? 14.330 0.713 -5.938 1.00 94.19 93 ALA A CA 1
ATOM 746 C C . ALA A 1 93 ? 15.285 -0.253 -6.658 1.00 94.19 93 ALA A C 1
ATOM 748 O O . ALA A 1 93 ? 15.924 0.145 -7.625 1.00 94.19 93 ALA A O 1
ATOM 749 N N . LEU A 1 94 ? 15.380 -1.513 -6.221 1.00 95.38 94 LEU A N 1
ATOM 750 C CA . LEU A 1 94 ? 16.183 -2.528 -6.915 1.00 95.38 94 LEU A CA 1
ATOM 751 C C . LEU A 1 94 ? 15.633 -2.829 -8.311 1.00 95.38 94 LEU A C 1
ATOM 753 O O . LEU A 1 94 ? 16.386 -2.775 -9.277 1.00 95.38 94 LEU A O 1
ATOM 757 N N . ILE A 1 95 ? 14.320 -3.040 -8.423 1.00 95.69 95 ILE A N 1
ATOM 758 C CA . ILE A 1 95 ? 13.658 -3.269 -9.715 1.00 95.69 95 ILE A CA 1
ATOM 759 C C . ILE A 1 95 ? 13.883 -2.078 -10.654 1.00 95.69 95 ILE A C 1
ATOM 761 O O . ILE A 1 95 ? 14.232 -2.267 -11.814 1.00 95.69 95 ILE A O 1
ATOM 765 N N . GLN A 1 96 ? 13.739 -0.847 -10.153 1.00 94.56 96 GLN A N 1
ATOM 766 C CA . GLN A 1 96 ? 13.976 0.345 -10.965 1.00 94.56 96 GLN A CA 1
ATOM 767 C C . GLN A 1 96 ? 15.426 0.413 -11.454 1.00 94.56 96 GLN A C 1
ATOM 769 O O . GLN A 1 96 ? 15.656 0.651 -12.632 1.00 94.56 96 GLN A O 1
ATOM 774 N N . LYS A 1 97 ? 16.404 0.116 -10.589 1.00 96.75 97 LYS A N 1
ATOM 775 C CA . LYS A 1 97 ? 17.820 0.058 -10.983 1.00 96.75 97 LYS A CA 1
ATOM 776 C C . LYS A 1 97 ? 18.080 -0.980 -12.076 1.00 96.75 97 LYS A C 1
ATOM 778 O O . LYS A 1 97 ? 18.878 -0.721 -12.971 1.00 96.75 97 LYS A O 1
ATOM 783 N N . GLU A 1 98 ? 17.433 -2.142 -12.011 1.00 96.50 98 GLU A N 1
ATOM 784 C CA . GLU A 1 98 ? 17.546 -3.174 -13.049 1.00 96.50 98 GLU A CA 1
ATOM 785 C C . GLU A 1 98 ? 16.947 -2.711 -14.381 1.00 96.50 98 GLU A C 1
ATOM 787 O O . GLU A 1 98 ? 17.560 -2.912 -15.431 1.00 96.50 98 GLU A O 1
ATOM 792 N N . ILE A 1 99 ? 15.783 -2.056 -14.344 1.00 96.06 99 ILE A N 1
ATOM 793 C CA . ILE A 1 99 ? 15.143 -1.465 -15.526 1.00 96.06 99 ILE A CA 1
ATOM 794 C C . ILE A 1 99 ? 16.048 -0.393 -16.139 1.00 96.06 99 ILE A C 1
ATOM 796 O O . ILE A 1 99 ? 16.314 -0.430 -17.339 1.00 96.06 99 ILE A O 1
ATOM 800 N N . ASP A 1 100 ? 16.574 0.517 -15.318 1.00 96.81 100 ASP A N 1
ATOM 801 C CA . ASP A 1 100 ? 17.445 1.604 -15.766 1.00 96.81 100 ASP A CA 1
ATOM 802 C C . ASP A 1 100 ? 18.745 1.065 -16.379 1.00 96.81 100 ASP A C 1
ATOM 804 O O . ASP A 1 100 ? 19.241 1.606 -17.368 1.00 96.81 100 ASP A O 1
ATOM 808 N N . LYS A 1 101 ? 19.298 -0.021 -15.820 1.00 97.38 101 LYS A N 1
ATOM 809 C CA . LYS A 1 101 ? 20.480 -0.693 -16.371 1.00 97.38 101 LYS A CA 1
ATOM 810 C C . LYS A 1 101 ? 20.187 -1.277 -17.755 1.00 97.38 101 LYS A C 1
ATOM 812 O O . LYS A 1 101 ? 20.909 -0.967 -18.697 1.00 97.38 101 LYS A O 1
ATOM 817 N N . LYS A 1 102 ? 19.096 -2.036 -17.895 1.00 97.06 102 LYS A N 1
ATOM 818 C CA . LYS A 1 102 ? 18.677 -2.611 -19.186 1.00 97.06 102 LYS A CA 1
ATOM 819 C C . LYS A 1 102 ? 18.383 -1.535 -20.232 1.00 97.06 102 LYS A C 1
ATOM 821 O O . LYS A 1 102 ? 18.729 -1.694 -21.397 1.00 97.06 102 LYS A O 1
ATOM 826 N N . ALA A 1 103 ? 17.773 -0.423 -19.825 1.00 96.44 103 ALA A N 1
ATOM 827 C CA . ALA A 1 103 ? 17.510 0.702 -20.717 1.00 96.44 103 ALA A CA 1
ATOM 828 C C . ALA A 1 103 ? 18.808 1.334 -21.251 1.00 96.44 103 ALA A C 1
ATOM 830 O O . ALA A 1 103 ? 18.877 1.697 -22.425 1.00 96.44 103 ALA A O 1
ATOM 831 N N . LYS A 1 104 ? 19.849 1.439 -20.413 1.00 96.44 104 LYS A N 1
ATOM 832 C CA . LYS A 1 104 ? 21.173 1.923 -20.834 1.00 96.44 104 LYS A CA 1
ATOM 833 C C . LYS A 1 104 ? 21.860 0.960 -21.798 1.00 96.44 104 LYS A C 1
ATOM 835 O O . LYS A 1 104 ? 22.326 1.413 -22.838 1.00 96.44 104 LYS A O 1
ATOM 840 N N . GLU A 1 105 ? 21.861 -0.336 -21.489 1.00 96.44 105 GLU A N 1
ATOM 841 C CA . GLU A 1 105 ? 22.430 -1.381 -22.356 1.00 96.44 105 GLU A CA 1
ATOM 842 C C . GLU A 1 105 ? 21.788 -1.336 -23.756 1.00 96.44 105 GLU A C 1
ATOM 844 O O . GLU A 1 105 ? 22.491 -1.227 -24.759 1.00 96.44 105 GLU A O 1
ATOM 849 N N . LEU A 1 106 ? 20.453 -1.261 -23.835 1.00 96.12 106 LEU A N 1
ATOM 850 C CA . LEU A 1 106 ? 19.733 -1.133 -25.110 1.00 96.12 106 LEU A CA 1
ATOM 851 C C . LEU A 1 106 ? 20.091 0.144 -25.887 1.00 96.12 106 LEU A C 1
ATOM 853 O O . LEU A 1 106 ?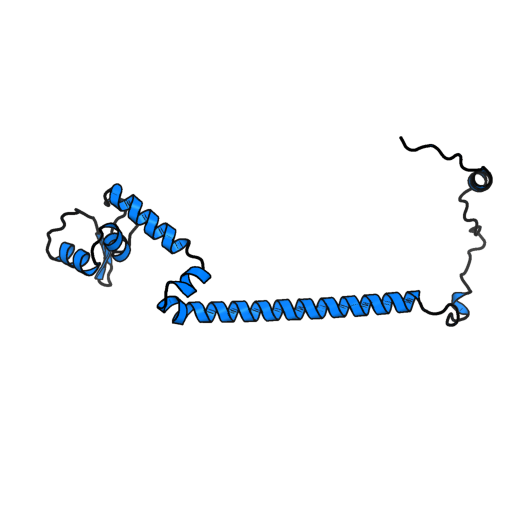 20.193 0.121 -27.114 1.00 96.12 106 LEU A O 1
ATOM 857 N N . LEU A 1 107 ? 20.276 1.274 -25.200 1.00 96.56 107 LEU A N 1
ATOM 858 C CA . LEU A 1 107 ? 20.683 2.526 -25.846 1.00 96.56 107 LEU A CA 1
ATOM 859 C C . LEU A 1 107 ? 22.103 2.443 -26.416 1.00 96.56 107 LEU A C 1
ATOM 861 O O . LEU A 1 107 ? 22.367 2.994 -27.486 1.00 96.56 107 LEU A O 1
ATOM 865 N N . GLU A 1 108 ? 23.020 1.779 -25.717 1.00 95.00 108 GLU A N 1
ATOM 866 C CA . GLU A 1 108 ? 24.387 1.553 -26.188 1.00 95.00 108 GLU A CA 1
ATOM 867 C C . GLU A 1 108 ? 24.411 0.620 -27.400 1.00 95.00 108 GLU A C 1
ATOM 869 O O . GLU A 1 108 ? 25.028 0.955 -28.413 1.00 95.00 108 GLU A O 1
ATOM 874 N N . GLU A 1 109 ? 23.657 -0.479 -27.361 1.00 94.88 109 GLU A N 1
ATOM 875 C CA . GLU A 1 109 ? 23.494 -1.391 -28.497 1.00 94.88 109 GLU A CA 1
ATOM 876 C C . GLU A 1 109 ? 22.950 -0.672 -29.735 1.00 94.88 109 GLU A C 1
ATOM 878 O O . GLU A 1 109 ? 23.498 -0.815 -30.832 1.00 94.88 109 GLU A O 1
ATOM 883 N N . GLN A 1 110 ? 21.920 0.164 -29.571 1.00 93.50 110 GLN A N 1
ATOM 884 C CA . GLN A 1 110 ? 21.369 0.959 -30.670 1.00 93.50 110 GLN A CA 1
ATOM 885 C C . GLN A 1 110 ? 22.387 1.954 -31.235 1.00 93.50 110 GLN A C 1
ATOM 887 O O . GLN A 1 110 ? 22.470 2.124 -32.455 1.00 93.50 110 GLN A O 1
ATOM 892 N N . LYS A 1 111 ? 23.187 2.605 -30.379 1.00 94.19 111 LYS A N 1
ATOM 893 C CA . LYS A 1 111 ? 24.263 3.503 -30.825 1.00 94.19 111 LYS A CA 1
ATOM 894 C C . LYS A 1 111 ? 25.316 2.745 -31.627 1.00 94.19 111 LYS A C 1
ATOM 896 O O . LYS A 1 111 ? 25.685 3.204 -32.705 1.00 94.19 111 LYS A O 1
ATOM 901 N N . ILE A 1 112 ? 25.757 1.584 -31.145 1.00 93.38 112 ILE A N 1
ATOM 902 C CA . ILE A 1 112 ? 26.735 0.736 -31.839 1.00 93.38 112 ILE A CA 1
ATOM 903 C C . ILE A 1 112 ? 26.171 0.260 -33.180 1.00 93.38 112 ILE A C 1
ATOM 905 O O . ILE A 1 112 ? 26.851 0.360 -34.198 1.00 93.38 112 ILE A O 1
ATOM 909 N N . ALA A 1 113 ? 24.920 -0.202 -33.217 1.00 90.69 113 ALA A N 1
ATOM 910 C CA . ALA A 1 113 ? 24.262 -0.622 -34.451 1.00 90.69 113 ALA A CA 1
ATOM 911 C C . ALA A 1 113 ? 24.162 0.529 -35.464 1.00 90.69 113 ALA A C 1
ATOM 913 O O . ALA A 1 113 ? 24.436 0.338 -36.649 1.00 90.69 113 ALA A O 1
ATOM 914 N N . LYS A 1 114 ? 23.835 1.743 -35.000 1.00 92.00 114 LYS A N 1
ATOM 915 C CA . LYS A 1 114 ? 23.799 2.944 -35.841 1.00 92.00 114 LYS A CA 1
ATOM 916 C C . LYS A 1 114 ? 25.185 3.322 -36.366 1.00 92.00 114 LYS A C 1
ATOM 918 O O . LYS A 1 114 ? 25.291 3.682 -37.534 1.00 92.00 114 LYS A O 1
ATOM 923 N N . MET A 1 115 ? 26.232 3.217 -35.543 1.00 87.38 115 MET A N 1
ATOM 924 C CA . MET A 1 115 ? 27.616 3.441 -35.978 1.00 87.38 115 MET A CA 1
ATOM 925 C C . MET A 1 115 ? 28.040 2.417 -37.030 1.00 87.38 115 MET A C 1
ATOM 927 O O . MET A 1 115 ? 28.447 2.830 -38.105 1.00 87.38 115 MET A O 1
ATOM 931 N N . LYS A 1 116 ? 27.817 1.116 -36.803 1.00 86.75 116 LYS A N 1
ATOM 932 C CA . LYS A 1 116 ? 28.099 0.059 -37.794 1.00 86.75 116 LYS A CA 1
ATOM 933 C C . LYS A 1 116 ? 27.346 0.268 -39.109 1.00 86.75 116 LYS A C 1
ATOM 935 O O . LYS A 1 116 ? 27.887 0.063 -40.189 1.00 86.75 116 LYS A O 1
ATOM 940 N N . LEU A 1 117 ? 26.081 0.682 -39.038 1.00 83.12 117 LEU A N 1
ATOM 941 C CA . LEU A 1 117 ? 25.282 0.992 -40.222 1.00 83.12 117 LEU A CA 1
ATOM 942 C C . LEU A 1 117 ? 25.836 2.215 -40.959 1.00 83.12 117 LEU A C 1
ATOM 944 O O . LEU A 1 117 ? 25.910 2.201 -42.187 1.00 83.12 117 LEU A O 1
ATOM 948 N N . ASN A 1 118 ? 26.243 3.252 -40.225 1.00 79.81 118 ASN A N 1
ATOM 949 C CA . ASN A 1 118 ? 26.907 4.412 -40.802 1.00 79.81 118 ASN A CA 1
ATOM 950 C C . ASN A 1 118 ? 28.246 4.034 -41.432 1.00 79.81 118 ASN A C 1
ATOM 952 O O . ASN A 1 118 ? 28.445 4.417 -42.570 1.00 79.81 118 ASN A O 1
ATOM 956 N N . GLU A 1 119 ? 29.096 3.243 -40.777 1.00 75.25 119 GLU A N 1
ATOM 957 C CA . GLU A 1 119 ? 30.358 2.727 -41.331 1.00 75.25 119 GLU A CA 1
ATOM 958 C C . GLU A 1 119 ? 30.125 1.935 -42.622 1.00 75.25 119 GLU A C 1
ATOM 960 O O . GLU A 1 119 ? 30.783 2.179 -43.630 1.00 75.25 119 GLU A O 1
ATOM 965 N N . ASN A 1 120 ? 29.120 1.053 -42.643 1.00 69.38 120 ASN A N 1
ATOM 966 C CA . ASN A 1 120 ? 28.736 0.317 -43.850 1.00 69.38 120 ASN A CA 1
ATOM 967 C C . ASN A 1 120 ? 28.251 1.242 -44.983 1.00 69.38 120 ASN A C 1
ATOM 969 O O . ASN A 1 120 ? 28.405 0.905 -46.155 1.00 69.38 120 ASN A O 1
ATOM 973 N N . ARG A 1 121 ? 27.649 2.396 -44.659 1.00 65.62 121 ARG A N 1
ATOM 974 C CA . ARG A 1 121 ? 27.201 3.401 -45.643 1.00 65.62 121 ARG A CA 1
ATOM 975 C C . ARG A 1 121 ? 28.300 4.383 -46.051 1.00 65.62 121 ARG A C 1
ATOM 977 O O . ARG A 1 121 ? 28.273 4.871 -47.176 1.00 65.62 121 ARG A O 1
ATOM 984 N N . SER A 1 122 ? 29.207 4.709 -45.135 1.00 59.22 122 SER A N 1
ATOM 985 C CA . SER A 1 122 ? 30.274 5.699 -45.281 1.00 59.22 122 SER A CA 1
ATOM 986 C C . SER A 1 122 ? 31.598 5.081 -45.698 1.00 59.22 122 SER A C 1
ATOM 988 O O . SER A 1 122 ? 32.561 5.825 -45.869 1.00 59.22 122 SER A O 1
ATOM 990 N N . GLY A 1 123 ? 31.668 3.751 -45.832 1.00 55.53 123 GLY A N 1
ATOM 991 C CA . GLY A 1 123 ? 32.783 3.063 -46.463 1.00 55.53 123 GLY A CA 1
ATOM 992 C C . GLY A 1 123 ? 33.121 3.802 -47.746 1.00 55.53 123 GLY A C 1
ATOM 993 O O . GLY A 1 123 ? 32.296 3.856 -48.663 1.00 55.53 123 GLY A O 1
ATOM 994 N N . SER A 1 124 ? 34.287 4.457 -47.741 1.00 50.12 124 SER A N 1
ATOM 995 C CA . SER A 1 124 ? 34.715 5.297 -48.849 1.00 50.12 124 SER A CA 1
ATOM 996 C C . SER A 1 124 ? 34.556 4.505 -50.139 1.00 50.12 124 SER A C 1
ATOM 998 O O . SER A 1 124 ? 34.884 3.313 -50.183 1.00 50.12 124 SER A O 1
ATOM 1000 N N . ARG A 1 125 ? 34.082 5.165 -51.199 1.00 53.88 125 ARG A N 1
ATOM 1001 C CA . ARG A 1 125 ? 34.111 4.601 -52.558 1.00 53.88 125 ARG A CA 1
ATOM 1002 C C . ARG A 1 125 ? 35.518 4.114 -52.941 1.00 53.88 125 ARG A C 1
ATOM 1004 O O . ARG A 1 125 ? 35.635 3.298 -53.843 1.00 53.88 125 ARG A O 1
ATOM 1011 N N . ASP A 1 126 ? 36.539 4.558 -52.210 1.00 52.12 126 ASP A N 1
ATOM 1012 C 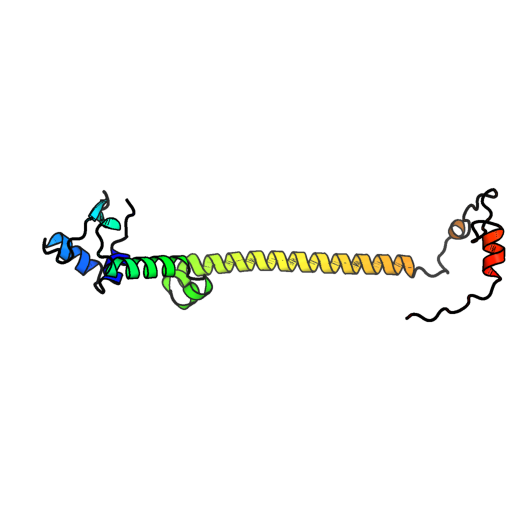CA . ASP A 1 126 ? 37.948 4.215 -52.384 1.00 52.12 126 ASP A CA 1
ATOM 1013 C C . ASP A 1 126 ? 38.353 2.843 -51.802 1.00 52.12 126 ASP A C 1
ATOM 1015 O O . ASP A 1 126 ? 39.391 2.316 -52.179 1.00 52.12 126 ASP A O 1
ATOM 1019 N N . ASN A 1 127 ? 37.552 2.231 -50.915 1.00 55.03 127 ASN A N 1
ATOM 1020 C CA . ASN A 1 127 ? 37.835 0.911 -50.311 1.00 55.03 127 ASN A CA 1
ATOM 1021 C C . ASN A 1 127 ? 36.953 -0.217 -50.882 1.00 55.03 127 ASN A C 1
ATOM 1023 O O . ASN A 1 127 ? 36.771 -1.272 -50.264 1.00 55.03 127 ASN A O 1
ATOM 1027 N N . TRP A 1 128 ? 36.364 -0.008 -52.058 1.00 54.94 128 TRP A N 1
ATOM 1028 C CA . TRP A 1 128 ? 35.657 -1.067 -52.768 1.00 54.94 128 TRP A CA 1
ATOM 1029 C C . TRP A 1 128 ? 36.677 -2.026 -53.387 1.00 54.94 128 TRP A C 1
ATOM 1031 O O . TRP A 1 128 ? 37.483 -1.636 -54.223 1.00 54.94 128 TRP A O 1
ATOM 1041 N N . LYS A 1 129 ? 36.646 -3.304 -52.991 1.00 58.34 129 LYS A N 1
ATOM 1042 C CA . LYS A 1 129 ? 37.417 -4.351 -53.683 1.00 58.34 129 LYS A CA 1
ATOM 1043 C C . LYS A 1 129 ? 36.942 -4.434 -55.139 1.00 58.34 129 LYS A C 1
ATOM 1045 O O . LYS A 1 129 ? 35.748 -4.272 -55.375 1.00 58.34 129 LYS A O 1
ATOM 1050 N N . GLU A 1 130 ? 37.824 -4.740 -56.092 1.00 54.72 130 GLU A N 1
ATOM 1051 C CA . GLU A 1 130 ? 37.496 -4.820 -57.534 1.00 54.72 130 GLU A CA 1
ATOM 1052 C C . GLU A 1 130 ? 36.233 -5.658 -57.829 1.00 54.72 130 GLU A C 1
ATOM 1054 O O . GLU A 1 130 ? 35.401 -5.276 -58.651 1.00 54.72 130 GLU A O 1
ATOM 1059 N N . ASN A 1 131 ? 35.996 -6.725 -57.057 1.00 58.34 131 ASN A N 1
ATOM 1060 C CA . ASN A 1 131 ? 34.798 -7.569 -57.157 1.00 58.34 131 ASN A CA 1
ATOM 1061 C C . ASN A 1 131 ? 33.463 -6.842 -56.866 1.00 58.34 131 ASN A C 1
ATOM 1063 O O . ASN A 1 131 ? 32.415 -7.337 -57.264 1.00 58.34 131 ASN A O 1
ATOM 1067 N N . ASN A 1 132 ? 33.468 -5.678 -56.202 1.00 57.53 132 ASN A N 1
ATOM 1068 C CA . ASN A 1 132 ? 32.270 -4.850 -55.987 1.00 57.53 132 ASN A CA 1
ATOM 1069 C C . ASN A 1 132 ? 31.907 -3.995 -57.214 1.00 57.53 132 ASN A C 1
ATOM 1071 O O . ASN A 1 132 ? 30.762 -3.551 -57.320 1.00 57.53 132 ASN A O 1
ATOM 1075 N N . TYR A 1 133 ? 32.852 -3.769 -58.135 1.00 50.25 133 TYR A N 1
ATOM 1076 C CA . TYR A 1 133 ? 32.593 -3.099 -59.416 1.00 50.25 133 TYR A CA 1
ATOM 1077 C C . TYR A 1 133 ? 31.998 -4.061 -60.452 1.00 50.25 133 TYR A C 1
ATOM 1079 O O . TYR A 1 133 ? 31.317 -3.627 -61.381 1.00 50.25 133 TYR A O 1
ATOM 1087 N N . VAL A 1 134 ? 32.196 -5.370 -60.273 1.00 50.06 134 VAL A N 1
ATOM 1088 C CA . VAL A 1 134 ? 31.670 -6.411 -61.158 1.00 50.06 134 VAL A CA 1
ATOM 1089 C C . VAL A 1 134 ? 30.331 -6.915 -60.620 1.00 50.06 134 VAL A C 1
ATOM 1091 O O . VAL A 1 134 ? 30.237 -7.943 -59.954 1.00 50.06 134 VAL A O 1
ATOM 1094 N N . LYS A 1 135 ? 29.249 -6.197 -60.933 1.00 56.47 135 LYS A N 1
ATOM 1095 C CA . LYS A 1 135 ? 27.918 -6.817 -60.920 1.00 56.47 135 LYS A CA 1
ATOM 1096 C C . LYS A 1 135 ? 27.760 -7.611 -62.209 1.00 56.47 135 LYS A C 1
ATOM 1098 O O . LYS A 1 135 ? 27.893 -7.050 -63.292 1.00 56.47 135 LYS A O 1
ATOM 1103 N N . TRP A 1 136 ? 27.442 -8.897 -62.094 1.00 49.59 136 TRP A N 1
ATOM 1104 C CA . TRP A 1 136 ? 26.960 -9.670 -63.233 1.00 49.59 136 TRP A CA 1
ATOM 1105 C C . TRP A 1 136 ? 25.631 -9.056 -63.678 1.00 49.59 136 TRP A C 1
ATOM 1107 O O . TRP A 1 136 ? 24.617 -9.176 -62.992 1.00 49.59 136 TRP A O 1
ATOM 1117 N N . VAL A 1 137 ? 25.661 -8.325 -64.789 1.00 55.38 137 VAL A N 1
ATOM 1118 C CA . VAL A 1 137 ? 24.458 -7.900 -65.498 1.00 55.38 137 VAL A CA 1
ATOM 1119 C C . VAL A 1 137 ? 24.085 -9.069 -66.391 1.00 55.38 137 VAL A C 1
ATOM 1121 O O . VAL A 1 137 ? 24.860 -9.445 -67.269 1.00 55.38 137 VAL A O 1
ATOM 1124 N N . ASP A 1 138 ? 22.934 -9.685 -66.143 1.00 50.41 138 ASP A N 1
ATOM 1125 C CA . ASP A 1 138 ? 22.414 -10.692 -67.058 1.00 50.41 138 ASP A CA 1
ATOM 1126 C C . ASP A 1 138 ? 22.172 -10.009 -68.414 1.00 50.41 138 ASP A C 1
ATOM 1128 O O . ASP A 1 138 ? 21.395 -9.059 -68.517 1.00 50.41 138 ASP A O 1
ATOM 1132 N N . ALA A 1 139 ? 22.871 -10.467 -69.455 1.00 53.38 139 ALA A N 1
ATOM 1133 C CA . ALA A 1 139 ? 22.808 -9.898 -70.800 1.00 53.38 139 ALA A CA 1
ATOM 1134 C C . ALA A 1 139 ? 21.401 -9.987 -71.426 1.00 53.38 139 ALA A C 1
ATOM 1136 O O . ALA A 1 139 ? 21.128 -9.323 -72.425 1.00 53.38 139 ALA A O 1
ATOM 1137 N N . ARG A 1 140 ? 20.500 -10.796 -70.846 1.00 55.25 140 ARG A N 1
ATOM 1138 C CA . ARG A 1 140 ? 19.086 -10.909 -71.243 1.00 55.25 140 ARG A CA 1
ATOM 1139 C C . ARG A 1 140 ? 18.173 -9.927 -70.515 1.00 55.25 140 ARG A C 1
ATOM 1141 O O . ARG A 1 140 ? 17.048 -9.705 -70.958 1.00 55.25 140 ARG A O 1
ATOM 1148 N N . THR A 1 141 ? 18.644 -9.317 -69.430 1.00 52.16 141 THR A N 1
ATOM 1149 C CA . THR A 1 141 ? 17.997 -8.153 -68.824 1.00 52.16 141 THR A CA 1
ATOM 1150 C C . THR A 1 141 ? 18.651 -6.896 -69.377 1.00 52.16 141 THR A C 1
ATOM 1152 O O . THR A 1 141 ? 19.782 -6.586 -68.999 1.00 52.16 141 THR A O 1
ATOM 1155 N N . PRO A 1 142 ? 17.989 -6.134 -70.266 1.00 52.38 142 PRO A N 1
ATOM 1156 C CA . PRO A 1 142 ? 18.514 -4.830 -70.619 1.00 52.38 142 PRO A CA 1
ATOM 1157 C C . PRO A 1 142 ? 18.584 -4.017 -69.324 1.00 52.38 142 PRO A C 1
ATOM 1159 O O . PRO A 1 142 ? 17.579 -3.861 -68.630 1.00 52.38 142 PRO A O 1
ATOM 1162 N N . GLY A 1 143 ? 19.777 -3.520 -68.989 1.00 51.94 143 GLY A N 1
ATOM 1163 C CA . GLY A 1 143 ? 20.010 -2.518 -67.948 1.00 51.94 143 GLY A CA 1
ATOM 1164 C C . GLY A 1 143 ? 19.377 -1.183 -68.335 1.00 51.94 143 GLY A C 1
ATOM 1165 O O . GLY A 1 143 ? 20.054 -0.171 -68.477 1.00 51.94 143 GLY A O 1
ATOM 1166 N N . ASN A 1 144 ? 18.072 -1.210 -68.573 1.00 52.72 144 ASN A N 1
ATOM 1167 C CA . ASN A 1 144 ? 17.242 -0.108 -68.980 1.00 52.72 144 ASN A CA 1
ATOM 1168 C C . ASN A 1 144 ? 16.335 0.170 -67.785 1.00 52.72 144 ASN A C 1
ATOM 1170 O O . ASN A 1 144 ? 15.524 -0.667 -67.399 1.00 52.72 144 ASN A O 1
ATOM 1174 N N . TYR A 1 145 ? 16.458 1.350 -67.187 1.00 55.53 145 TYR A N 1
ATOM 1175 C CA . TYR A 1 145 ? 15.601 1.794 -66.078 1.00 55.53 145 TYR A CA 1
ATOM 1176 C C . TYR A 1 145 ? 14.115 1.943 -66.486 1.00 55.53 145 TYR A C 1
ATOM 1178 O O . TYR A 1 145 ? 13.280 2.355 -65.685 1.00 55.53 145 TYR A O 1
ATOM 1186 N N . TRP A 1 146 ? 13.795 1.596 -67.735 1.00 53.84 146 TRP A N 1
ATOM 1187 C CA . TRP A 1 146 ? 12.505 1.669 -68.399 1.00 53.84 146 TRP A CA 1
ATOM 1188 C C . TRP A 1 146 ? 11.955 0.258 -68.604 1.00 53.84 146 TRP A C 1
ATOM 1190 O O . TRP A 1 146 ? 12.601 -0.579 -69.236 1.00 53.84 146 TRP A O 1
ATOM 1200 N N . LYS A 1 147 ? 10.743 -0.009 -68.104 1.00 57.75 147 LYS A N 1
ATOM 1201 C CA . LYS A 1 147 ? 10.125 -1.348 -68.159 1.00 57.75 147 LYS A CA 1
ATOM 1202 C C . LYS A 1 147 ? 9.582 -1.709 -69.550 1.00 57.75 147 LYS A C 1
ATOM 1204 O O . LYS A 1 147 ? 9.177 -2.845 -69.769 1.00 57.75 147 LYS A O 1
ATOM 1209 N N . SER A 1 148 ? 9.539 -0.752 -70.482 1.00 61.38 148 SER A N 1
ATOM 1210 C CA . SER A 1 148 ? 9.106 -0.940 -71.874 1.00 61.38 148 SER A CA 1
ATOM 1211 C C . SER A 1 148 ? 9.608 0.193 -72.786 1.00 61.38 148 SER A C 1
ATOM 1213 O O . SER A 1 148 ? 10.001 1.257 -72.304 1.00 61.38 148 SER A O 1
ATOM 1215 N N . TYR A 1 149 ? 9.540 0.005 -74.111 1.00 61.69 149 TYR A N 1
ATOM 1216 C CA . TYR A 1 149 ? 9.834 1.068 -75.091 1.00 61.69 149 TYR A CA 1
ATOM 1217 C C . TYR A 1 149 ? 8.901 2.282 -74.924 1.00 61.69 149 TYR A C 1
ATOM 1219 O O . TYR A 1 149 ? 9.329 3.430 -75.023 1.00 61.69 149 TYR A O 1
ATOM 1227 N N . SER A 1 150 ? 7.643 2.030 -74.548 1.00 64.19 150 SER A N 1
ATOM 1228 C CA . SER A 1 150 ? 6.682 3.075 -74.184 1.00 64.19 150 SER A CA 1
ATOM 1229 C C . SER A 1 150 ? 7.155 3.930 -73.002 1.00 64.19 150 SER A C 1
ATOM 1231 O O . SER A 1 150 ? 6.883 5.131 -72.985 1.00 64.19 150 SER A O 1
ATOM 1233 N N . ASP A 1 151 ? 7.809 3.331 -72.005 1.00 64.12 151 ASP A N 1
ATOM 1234 C CA . ASP A 1 151 ? 8.309 4.032 -70.815 1.00 64.12 151 ASP A CA 1
ATOM 1235 C C . ASP A 1 151 ? 9.466 4.975 -71.180 1.00 64.12 151 ASP A C 1
ATOM 1237 O O . ASP A 1 151 ? 9.510 6.125 -70.737 1.00 64.12 151 ASP A O 1
ATOM 1241 N N . TYR A 1 152 ? 10.355 4.515 -72.067 1.00 66.56 152 TYR A N 1
ATOM 1242 C CA . TYR A 1 152 ? 11.441 5.324 -72.617 1.00 66.56 152 TYR A CA 1
ATOM 1243 C C . TYR A 1 152 ? 10.909 6.553 -73.366 1.00 66.56 152 TYR A C 1
ATOM 1245 O O . TYR A 1 152 ? 11.362 7.669 -73.111 1.00 66.56 152 TYR A O 1
ATOM 1253 N N . GLU A 1 153 ? 9.904 6.399 -74.231 1.00 68.94 153 GLU A N 1
ATOM 1254 C CA . GLU A 1 153 ? 9.315 7.546 -74.934 1.00 68.94 153 GLU A CA 1
ATOM 1255 C C . GLU A 1 153 ? 8.562 8.510 -74.007 1.00 68.94 153 GLU A C 1
ATOM 1257 O O . GLU A 1 153 ? 8.644 9.728 -74.183 1.00 68.94 153 GLU A O 1
ATOM 1262 N N . LYS A 1 154 ? 7.866 7.999 -72.982 1.00 69.06 154 LYS A N 1
ATOM 1263 C CA . LYS A 1 154 ? 7.188 8.839 -71.980 1.00 69.06 154 LYS A CA 1
ATOM 1264 C C . LYS A 1 154 ? 8.175 9.673 -71.168 1.00 69.06 154 LYS A C 1
ATOM 1266 O O . LYS A 1 154 ? 7.866 10.818 -70.854 1.00 69.06 154 LYS A O 1
ATOM 1271 N N . SER A 1 155 ? 9.367 9.146 -70.881 1.00 67.81 155 SER A N 1
ATOM 1272 C CA . SER A 1 155 ? 10.411 9.878 -70.150 1.00 67.81 155 SER A CA 1
ATOM 1273 C C . SER A 1 155 ? 10.945 11.111 -70.890 1.00 67.81 155 SER A C 1
ATOM 1275 O O . SER A 1 155 ? 11.400 12.058 -70.251 1.00 67.81 155 SER A O 1
ATOM 1277 N N . LYS A 1 156 ? 10.847 11.136 -72.228 1.00 71.12 156 LYS A N 1
ATOM 1278 C CA . LYS A 1 156 ? 11.232 12.292 -73.054 1.00 71.12 156 LYS A CA 1
ATOM 1279 C C . LYS A 1 156 ? 10.190 13.412 -73.036 1.00 71.12 156 LYS A C 1
ATOM 1281 O O . LYS A 1 156 ? 10.496 14.534 -73.438 1.00 71.12 156 LYS A O 1
ATOM 1286 N N . LYS A 1 157 ? 8.959 13.134 -72.594 1.00 73.69 157 LYS A N 1
ATOM 1287 C CA . LYS A 1 157 ? 7.898 14.143 -72.506 1.00 73.69 157 LYS A CA 1
ATOM 1288 C C . LYS A 1 157 ? 8.092 14.975 -71.235 1.00 73.69 157 LYS A C 1
ATOM 1290 O O . LYS A 1 157 ? 8.222 14.429 -70.141 1.00 73.69 157 LYS A O 1
ATOM 1295 N N . LYS A 1 158 ? 8.106 16.308 -71.371 1.00 68.00 158 LYS A N 1
ATOM 1296 C CA . LYS A 1 158 ? 8.131 17.229 -70.221 1.00 68.00 158 LYS A CA 1
ATOM 1297 C C . LYS A 1 158 ? 6.897 16.959 -69.355 1.00 68.00 158 LYS A C 1
ATOM 1299 O O . LYS A 1 158 ? 5.780 17.001 -69.863 1.00 68.00 158 LYS A O 1
ATOM 1304 N N . LYS A 1 159 ? 7.097 16.670 -68.066 1.00 67.31 159 LYS A N 1
ATOM 1305 C CA . LYS A 1 159 ? 5.993 16.497 -67.113 1.00 67.31 159 LYS A CA 1
ATOM 1306 C C . LYS A 1 159 ? 5.267 17.836 -66.973 1.00 67.31 159 LYS A C 1
ATOM 1308 O O . LYS A 1 159 ? 5.906 18.827 -66.627 1.00 67.31 159 LYS A O 1
ATOM 1313 N N . SER A 1 160 ? 3.971 17.872 -67.267 1.00 63.69 160 SER A N 1
ATOM 1314 C CA . SER A 1 160 ? 3.134 19.024 -66.939 1.00 63.69 160 SER A CA 1
ATOM 1315 C C . SER A 1 160 ? 2.926 19.055 -65.430 1.00 63.69 160 SER A C 1
ATOM 1317 O O . SER A 1 160 ? 2.540 18.054 -64.829 1.00 63.69 160 SER A O 1
ATOM 1319 N N . THR A 1 161 ? 3.224 20.189 -64.809 1.00 64.00 161 THR A N 1
ATOM 1320 C CA . THR A 1 161 ? 2.959 20.417 -63.391 1.00 64.00 161 THR A CA 1
ATOM 1321 C C . THR A 1 161 ? 1.458 20.636 -63.226 1.00 64.00 161 THR A C 1
ATOM 1323 O O . THR A 1 161 ? 0.952 21.690 -63.602 1.00 64.00 161 THR A O 1
ATOM 1326 N N . GLU A 1 162 ? 0.728 19.645 -62.721 1.00 65.81 162 GLU A N 1
ATOM 1327 C CA . GLU A 1 162 ? -0.663 19.858 -62.314 1.00 65.81 162 GLU A CA 1
ATOM 1328 C C . GLU A 1 162 ? -0.684 20.543 -60.937 1.00 65.81 162 GLU A C 1
ATOM 1330 O O . GLU A 1 162 ? 0.058 20.124 -60.040 1.00 65.81 162 GLU A O 1
ATOM 1335 N N . PRO A 1 163 ? -1.471 21.617 -60.752 1.00 57.69 163 PRO A N 1
ATOM 1336 C CA . PRO A 1 163 ? -1.603 22.260 -59.455 1.00 57.69 163 PRO A CA 1
ATOM 1337 C C . PRO A 1 163 ? -2.410 21.372 -58.501 1.00 57.69 163 PRO A C 1
ATOM 1339 O O . PRO A 1 163 ? -3.457 20.839 -58.862 1.00 57.69 163 PRO A O 1
ATOM 1342 N N . TYR A 1 164 ? -1.915 21.232 -57.273 1.00 54.16 164 TYR A N 1
ATOM 1343 C CA . TYR A 1 164 ? -2.631 20.584 -56.175 1.00 54.16 164 TYR A CA 1
ATOM 1344 C C . TYR A 1 164 ? -3.737 21.535 -55.686 1.00 54.16 164 TYR A C 1
ATOM 1346 O O . TYR A 1 164 ? -3.421 22.663 -55.302 1.00 54.16 164 TYR A O 1
ATOM 1354 N N . TYR A 1 165 ? -4.998 21.096 -55.730 1.00 49.09 165 TYR A N 1
ATOM 1355 C CA . TYR A 1 165 ? -6.143 21.765 -55.094 1.00 49.09 165 TYR A CA 1
ATOM 1356 C C . TYR A 1 165 ? -6.458 21.106 -53.752 1.00 49.09 165 TYR A C 1
ATOM 1358 O O . TYR A 1 165 ? -6.375 19.857 -53.685 1.00 49.09 165 TYR A O 1
#

Foldseek 3Di:
DDWAFLCLLCVLVVHHSVVVVCCVVVVVVVQPWDWDQDPVRGTITDLVSGPPSSNVSSVVVVVCVVPDDLVNCCPPPPVCVVPVSVVVVVVVVVVVVVVVVVVVVVVVVVVVVVVVVVCVVPVPPVPDDPVNVDDPDPPVDPPDPAPDPVRVVVVPDDDDDDDDD